Protein AF-A0A0K2UE86-F1 (afdb_monomer_lite)

Organism: Lepeophtheirus salmonis (NCBI:txid72036)

Structure (mmCIF, N/CA/C/O backbone):
dat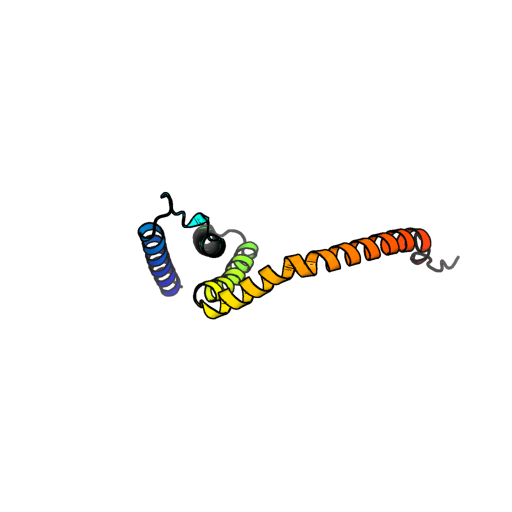a_AF-A0A0K2UE86-F1
#
_entry.id   AF-A0A0K2UE86-F1
#
loop_
_atom_site.group_PDB
_atom_site.id
_atom_site.type_symbol
_atom_site.label_atom_id
_atom_site.label_alt_id
_atom_site.label_comp_id
_atom_site.label_asym_id
_atom_site.label_entity_id
_atom_site.label_seq_id
_atom_site.pdbx_PDB_ins_code
_atom_site.Cartn_x
_atom_site.Cartn_y
_atom_site.Cartn_z
_atom_site.occupancy
_atom_site.B_iso_or_equiv
_atom_site.auth_seq_id
_atom_site.auth_comp_id
_atom_site.auth_asym_id
_atom_site.auth_atom_id
_atom_site.pdbx_PDB_model_num
ATOM 1 N N . GLN A 1 1 ? -11.149 -27.577 14.189 1.00 46.84 1 GLN A N 1
ATOM 2 C CA . GLN A 1 1 ? -11.891 -27.178 12.975 1.00 46.84 1 GLN A CA 1
ATOM 3 C C . GLN A 1 1 ? -13.199 -26.484 13.353 1.00 46.84 1 GLN A C 1
ATOM 5 O O . GLN A 1 1 ? -13.291 -25.294 13.133 1.00 46.84 1 GLN A O 1
ATOM 10 N N . ASN A 1 2 ? -14.161 -27.156 14.001 1.00 47.41 2 ASN A N 1
ATOM 11 C CA . ASN A 1 2 ? -15.509 -26.588 14.201 1.00 47.41 2 ASN A CA 1
ATOM 12 C C . ASN A 1 2 ? -15.593 -25.403 15.188 1.00 47.41 2 ASN A C 1
ATOM 14 O O . ASN A 1 2 ? -16.440 -24.537 15.009 1.00 47.41 2 ASN A O 1
ATOM 18 N N . CYS A 1 3 ? -14.735 -25.327 16.213 1.00 47.31 3 CYS A N 1
ATOM 19 C CA . CYS A 1 3 ? -14.801 -24.235 17.197 1.00 47.31 3 CYS A CA 1
ATOM 20 C C . CYS A 1 3 ? -14.306 -22.893 16.634 1.00 47.31 3 CYS A C 1
ATOM 22 O O . CYS A 1 3 ? -14.890 -21.852 16.925 1.00 47.31 3 CYS A O 1
ATOM 24 N N . ASP A 1 4 ? -13.267 -22.915 15.798 1.00 53.50 4 ASP A N 1
ATOM 25 C CA . ASP A 1 4 ? -12.675 -21.711 15.205 1.00 53.50 4 ASP A CA 1
ATOM 26 C C . ASP A 1 4 ? -13.659 -21.007 14.254 1.00 53.50 4 ASP A C 1
ATOM 28 O O . ASP A 1 4 ? -13.764 -19.780 14.240 1.00 53.50 4 ASP A O 1
ATOM 32 N N . ASP A 1 5 ? -14.425 -21.800 13.501 1.00 58.34 5 ASP A N 1
ATOM 33 C CA . ASP A 1 5 ? -15.441 -21.323 12.564 1.00 58.34 5 ASP A CA 1
ATOM 34 C C . ASP A 1 5 ? -16.660 -20.716 13.294 1.00 58.34 5 ASP A C 1
ATOM 36 O O . ASP A 1 5 ? -17.177 -19.677 12.882 1.00 58.34 5 ASP A O 1
ATOM 40 N N . VAL A 1 6 ? -17.081 -21.290 14.428 1.00 58.16 6 VAL A N 1
ATOM 41 C CA . VAL A 1 6 ? -18.197 -20.765 15.242 1.00 58.16 6 VAL A CA 1
ATOM 42 C C . VAL A 1 6 ? -17.838 -19.428 15.897 1.00 58.16 6 VAL A C 1
ATOM 44 O O . VAL A 1 6 ? -18.644 -18.497 15.889 1.00 58.16 6 VAL A O 1
ATOM 47 N N . ILE A 1 7 ? -16.609 -19.292 16.402 1.00 59.53 7 ILE A N 1
ATOM 48 C CA . ILE A 1 7 ? -16.111 -18.029 16.969 1.00 59.53 7 ILE A CA 1
ATOM 49 C C . ILE A 1 7 ? -16.020 -16.955 15.874 1.00 59.53 7 ILE A C 1
ATOM 51 O O . ILE A 1 7 ? -16.371 -15.797 16.106 1.00 59.53 7 ILE A O 1
ATOM 55 N N . TYR A 1 8 ? -15.608 -17.335 14.661 1.00 57.59 8 TYR A N 1
ATOM 56 C CA . TYR A 1 8 ? -15.533 -16.427 13.518 1.00 57.59 8 TYR A CA 1
ATOM 57 C C . TYR A 1 8 ? -16.912 -15.912 13.081 1.00 57.59 8 TYR A C 1
ATOM 59 O O . TYR A 1 8 ? -17.071 -14.711 12.851 1.00 57.59 8 TYR A O 1
ATOM 67 N N . ILE A 1 9 ? -17.918 -16.789 13.019 1.00 63.75 9 ILE A N 1
ATOM 68 C CA . ILE A 1 9 ? -19.303 -16.421 12.694 1.00 63.75 9 ILE A CA 1
ATOM 69 C C . ILE A 1 9 ? -19.883 -15.502 13.768 1.00 63.75 9 ILE A C 1
ATOM 71 O O . ILE A 1 9 ? -20.412 -14.444 13.434 1.00 63.75 9 ILE A O 1
ATOM 75 N N . TYR A 1 10 ? -19.729 -15.851 15.047 1.00 65.06 10 TYR A N 1
ATOM 76 C CA . TYR A 1 10 ? -20.233 -15.040 16.157 1.00 65.06 10 TYR A CA 1
ATOM 77 C C . TYR A 1 10 ? -19.636 -13.623 16.137 1.00 65.06 10 TYR A C 1
ATOM 79 O O . TYR A 1 10 ? -20.354 -12.628 16.226 1.00 65.06 10 TYR A O 1
ATOM 87 N N . PHE A 1 11 ? -18.327 -13.515 15.899 1.00 52.47 11 PHE A N 1
ATOM 88 C CA . PHE A 1 11 ? -17.626 -12.233 15.829 1.00 52.47 11 PHE A CA 1
ATOM 89 C C . PHE A 1 11 ? -17.924 -11.433 14.546 1.00 52.47 11 PHE A C 1
ATOM 91 O O . PHE A 1 11 ? -17.823 -10.204 14.540 1.00 52.47 11 PHE A O 1
ATOM 98 N N . THR A 1 12 ? -18.288 -12.111 13.454 1.00 63.59 12 THR A N 1
ATOM 99 C CA . THR A 1 12 ? -18.703 -11.487 12.185 1.00 63.59 12 THR A CA 1
ATOM 100 C C . THR A 1 12 ? -20.118 -10.933 12.292 1.00 63.59 12 THR A C 1
ATOM 102 O O . THR A 1 12 ? -20.361 -9.801 11.880 1.00 63.59 12 THR A O 1
ATOM 105 N N . VAL A 1 13 ? -21.029 -11.683 12.915 1.00 65.12 13 VAL A N 1
ATOM 106 C CA . VAL A 1 13 ? -22.402 -11.253 13.202 1.00 65.12 13 VAL A CA 1
ATOM 107 C C . VAL A 1 13 ? -22.410 -10.082 14.184 1.00 65.12 13 VAL A C 1
ATOM 109 O O . VAL A 1 13 ? -23.085 -9.089 13.926 1.00 65.12 13 VAL A O 1
ATOM 112 N N . GLU A 1 14 ? -21.602 -10.119 15.249 1.00 61.69 14 GLU A N 1
ATOM 113 C CA . GLU A 1 14 ? -21.493 -8.995 16.193 1.00 61.69 14 GLU A CA 1
ATOM 114 C C . GLU A 1 14 ? -20.985 -7.706 15.508 1.00 61.69 14 GLU A C 1
ATOM 116 O O . GLU A 1 14 ? -21.451 -6.602 15.802 1.00 61.69 14 GLU A O 1
ATOM 121 N N . MET A 1 15 ? -20.069 -7.835 14.540 1.00 55.84 15 MET A N 1
ATOM 122 C CA . MET A 1 15 ? -19.575 -6.718 13.726 1.00 55.84 15 MET A CA 1
ATOM 123 C C . MET A 1 15 ? -20.594 -6.210 12.708 1.00 55.84 15 MET A C 1
ATOM 125 O O . MET A 1 15 ? -20.742 -4.999 12.559 1.00 55.84 15 MET A O 1
ATOM 129 N N . PHE A 1 16 ? -21.341 -7.102 12.060 1.00 64.12 16 PHE A N 1
ATOM 130 C CA . PHE A 1 16 ? -22.439 -6.725 11.171 1.00 64.12 16 PHE A CA 1
ATOM 131 C C . PHE A 1 16 ? -23.547 -5.984 11.922 1.00 64.12 16 PHE A C 1
ATOM 133 O O . PHE A 1 16 ? -24.039 -4.969 11.439 1.00 64.12 16 PHE A O 1
ATOM 140 N N . ILE A 1 17 ? -23.888 -6.429 13.133 1.00 60.53 17 ILE A N 1
ATOM 141 C CA . ILE A 1 17 ? -24.873 -5.764 13.994 1.00 60.53 17 ILE A CA 1
ATOM 142 C C . ILE A 1 17 ? -24.390 -4.364 14.394 1.00 60.53 17 ILE A C 1
ATOM 144 O O . ILE A 1 17 ? -25.165 -3.417 14.305 1.00 60.53 17 ILE A O 1
ATOM 148 N N . LYS A 1 18 ? -23.110 -4.186 14.754 1.00 55.22 18 LYS A N 1
ATOM 149 C CA . LYS A 1 18 ? -22.529 -2.855 15.035 1.00 55.22 18 LYS A CA 1
ATOM 150 C C . LYS A 1 18 ? -22.511 -1.942 13.803 1.00 55.22 18 LYS A C 1
ATOM 152 O O . LYS A 1 18 ? -22.822 -0.760 13.916 1.00 55.22 18 LYS A O 1
ATOM 157 N N . MET A 1 19 ? -22.198 -2.497 12.635 1.00 55.59 19 MET A N 1
ATOM 158 C CA . MET A 1 19 ? -22.179 -1.792 11.350 1.00 55.59 19 MET A CA 1
ATOM 159 C C . MET A 1 19 ? -23.584 -1.357 10.899 1.00 55.59 19 MET A C 1
ATOM 161 O O . MET A 1 19 ? -23.749 -0.271 10.350 1.00 55.59 19 MET A O 1
ATOM 165 N N . ILE A 1 20 ? -24.610 -2.165 11.179 1.00 54.34 20 ILE A N 1
ATOM 166 C CA . ILE A 1 20 ? -26.015 -1.822 10.919 1.00 54.34 20 ILE A CA 1
ATOM 167 C C . ILE A 1 20 ? -26.532 -0.819 11.963 1.00 54.34 20 ILE A C 1
ATOM 169 O O . ILE A 1 20 ? -27.232 0.122 11.597 1.00 54.34 20 ILE A O 1
ATOM 173 N N . ALA A 1 21 ? -26.146 -0.963 13.236 1.00 50.06 21 ALA A N 1
ATOM 174 C CA . ALA A 1 21 ? -26.562 -0.078 14.328 1.00 50.06 21 ALA A CA 1
ATOM 175 C C . ALA A 1 21 ? -25.992 1.350 14.220 1.00 50.06 21 ALA A C 1
ATOM 177 O O . ALA A 1 21 ? -26.655 2.292 14.644 1.00 50.06 21 ALA A O 1
ATOM 178 N N . MET A 1 22 ? -24.803 1.532 13.629 1.00 51.16 22 MET A N 1
ATOM 179 C CA . MET A 1 22 ? -24.257 2.863 13.301 1.00 51.16 22 MET A CA 1
ATOM 180 C C . MET A 1 22 ? -24.733 3.419 11.944 1.00 51.16 22 MET A C 1
ATOM 182 O O . MET A 1 22 ? -24.486 4.586 11.654 1.00 51.16 22 MET A O 1
ATOM 186 N N . GLY A 1 23 ? -25.473 2.631 11.152 1.00 47.53 23 GLY A N 1
ATOM 187 C CA . GLY A 1 23 ? -26.164 3.071 9.937 1.00 47.53 23 GLY A CA 1
ATOM 188 C C . GLY A 1 23 ? -25.305 3.085 8.664 1.00 47.53 23 GLY A C 1
ATOM 189 O O . GLY A 1 23 ? -24.320 3.808 8.553 1.00 47.53 23 GLY A O 1
ATOM 190 N N . VAL A 1 24 ? -25.737 2.331 7.643 1.00 50.88 24 VAL A N 1
ATOM 191 C CA . VAL A 1 24 ? -25.090 2.274 6.311 1.00 50.88 24 VAL A CA 1
ATOM 192 C C . VAL A 1 24 ? -25.641 3.340 5.344 1.00 50.88 24 VAL A C 1
ATOM 194 O O . VAL A 1 24 ? -24.925 3.774 4.446 1.00 50.88 24 VAL A O 1
ATOM 197 N N . PHE A 1 25 ? -26.876 3.819 5.531 1.00 47.41 25 PHE A N 1
ATOM 198 C CA . PHE A 1 25 ? -27.515 4.796 4.636 1.00 47.41 25 PHE A CA 1
ATOM 199 C C . PHE A 1 25 ? -28.349 5.825 5.416 1.00 47.41 25 PHE A C 1
ATOM 201 O O . PHE A 1 25 ? -29.496 5.583 5.779 1.00 47.41 25 PHE A O 1
ATOM 208 N N . GLY A 1 26 ? -27.761 6.997 5.656 1.00 42.50 26 GLY A N 1
ATOM 209 C CA . GLY A 1 26 ? -28.395 8.180 6.244 1.00 42.50 26 GLY A CA 1
ATOM 210 C C . GLY A 1 26 ? -27.462 9.390 6.120 1.00 42.50 26 GLY A C 1
ATOM 211 O O . GLY A 1 26 ? -26.252 9.201 6.049 1.00 42.50 26 GLY A O 1
ATOM 212 N N . LYS A 1 27 ? -28.021 10.613 6.065 1.00 44.12 27 LYS A N 1
ATOM 213 C CA . LYS A 1 27 ? -27.420 11.918 5.659 1.00 44.12 27 LYS A CA 1
ATOM 214 C C . LYS A 1 27 ? -26.125 12.401 6.374 1.00 44.12 27 LYS A C 1
ATOM 216 O O . LYS A 1 27 ? -25.742 13.551 6.202 1.00 44.12 27 LYS A O 1
ATOM 221 N N . GLY A 1 28 ? -25.418 11.541 7.107 1.00 48.50 28 GLY A N 1
ATOM 222 C CA . GLY A 1 28 ? -24.071 11.745 7.666 1.00 48.50 28 GLY A CA 1
ATOM 223 C C . GLY A 1 28 ? -23.190 10.509 7.434 1.00 48.50 28 GLY A C 1
ATOM 224 O O . GLY A 1 28 ? -22.764 9.856 8.378 1.00 48.50 28 GLY A O 1
ATOM 225 N N . CYS A 1 29 ? -23.018 10.135 6.163 1.00 47.75 29 CYS A N 1
ATOM 226 C CA . CYS A 1 29 ? -22.609 8.810 5.690 1.00 47.75 29 CYS A CA 1
ATOM 227 C C . CYS A 1 29 ? -21.334 8.204 6.317 1.00 47.75 29 CYS A C 1
ATOM 229 O O . CYS A 1 29 ? -20.227 8.707 6.131 1.00 47.75 29 CYS A O 1
ATOM 231 N N . TYR A 1 30 ? -21.483 6.986 6.851 1.00 49.44 30 TYR A N 1
ATOM 232 C CA . TYR A 1 30 ? -20.429 6.022 7.219 1.00 49.44 30 TYR A CA 1
ATOM 233 C C . TYR A 1 30 ? -19.476 5.678 6.041 1.00 49.44 30 TYR A C 1
ATOM 235 O O . TYR A 1 30 ? -18.333 5.273 6.246 1.00 49.44 30 TYR A O 1
ATOM 243 N N . LEU A 1 31 ? -19.914 5.886 4.791 1.00 45.41 31 LEU A N 1
ATOM 244 C CA . LEU A 1 31 ? -19.119 5.696 3.565 1.00 45.41 31 LEU A CA 1
ATOM 245 C C . LEU A 1 31 ? -18.206 6.879 3.194 1.00 45.41 31 LEU A C 1
ATOM 247 O O . LEU A 1 31 ? -17.390 6.731 2.286 1.00 45.41 31 LEU A O 1
ATOM 251 N N . SER A 1 32 ? -18.324 8.035 3.860 1.00 49.41 32 SER A N 1
ATOM 252 C CA . SER A 1 32 ? -17.414 9.168 3.621 1.00 49.41 32 SER A CA 1
ATOM 253 C C . SER A 1 32 ? -16.034 8.951 4.253 1.00 49.41 32 SER A C 1
ATOM 255 O O . SER A 1 32 ? -15.067 9.605 3.877 1.00 49.41 32 SER A O 1
ATOM 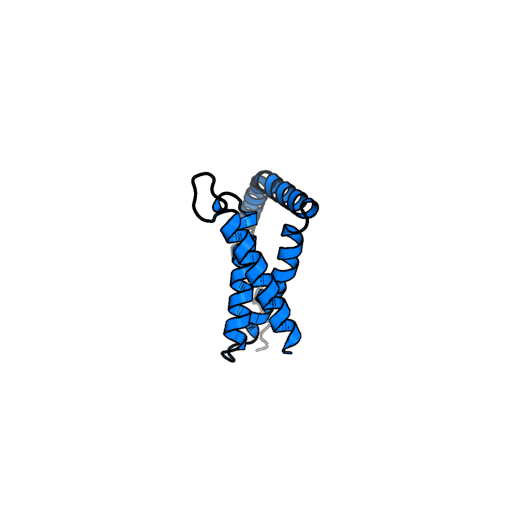257 N N . GLU A 1 33 ? -15.940 8.033 5.215 1.00 63.72 33 GLU A N 1
ATOM 258 C CA . GLU A 1 33 ? -14.717 7.705 5.937 1.00 63.72 33 GLU A CA 1
ATOM 259 C C . GLU A 1 33 ? -14.020 6.505 5.274 1.00 63.72 33 GLU A C 1
ATOM 261 O O . GLU A 1 33 ? -14.487 5.364 5.334 1.00 63.72 33 GLU A O 1
ATOM 266 N N . THR A 1 34 ? -12.886 6.756 4.614 1.00 67.50 34 THR A N 1
ATOM 267 C CA . THR A 1 34 ? -12.114 5.753 3.854 1.00 67.50 34 THR A CA 1
ATOM 268 C C . THR A 1 34 ? -11.754 4.523 4.691 1.00 67.50 34 THR A C 1
ATOM 270 O O . THR A 1 34 ? -11.808 3.392 4.207 1.00 67.50 34 THR A O 1
ATOM 273 N N . TRP A 1 35 ? -11.448 4.724 5.973 1.00 70.75 35 TRP A N 1
ATOM 274 C CA . TRP A 1 35 ? -11.090 3.660 6.916 1.00 70.75 35 TRP A CA 1
ATOM 275 C C . TRP A 1 35 ? -12.215 2.676 7.159 1.00 70.75 35 TRP A C 1
ATOM 277 O O . TRP A 1 35 ? -12.008 1.482 7.358 1.00 70.75 35 TRP A O 1
ATOM 287 N N . ASN A 1 36 ? -13.427 3.185 7.107 1.00 68.81 36 ASN A N 1
ATOM 288 C CA . ASN A 1 36 ? -14.599 2.421 7.407 1.00 68.81 36 ASN A CA 1
ATOM 289 C C . ASN A 1 36 ? -15.069 1.580 6.203 1.00 68.81 36 ASN A C 1
ATOM 291 O O . ASN A 1 36 ? -15.483 0.427 6.337 1.00 68.81 36 ASN A O 1
ATOM 295 N N . ARG A 1 37 ? -14.860 2.107 4.990 1.00 71.62 37 ARG A N 1
ATOM 296 C CA . ARG A 1 37 ? -15.001 1.348 3.740 1.00 71.62 37 ARG A CA 1
ATOM 297 C C . ARG A 1 37 ? -13.995 0.192 3.647 1.00 71.62 37 ARG A C 1
ATOM 299 O O . ARG A 1 37 ? -14.343 -0.875 3.144 1.00 71.62 37 ARG A O 1
ATOM 306 N N . LEU A 1 38 ? -12.774 0.388 4.156 1.00 72.50 38 LEU A N 1
ATOM 307 C CA . LEU A 1 38 ? -11.758 -0.666 4.246 1.00 72.50 38 LEU A CA 1
ATOM 308 C C . LEU A 1 38 ? -12.159 -1.774 5.229 1.00 72.50 38 LEU A C 1
ATOM 310 O O . LEU A 1 38 ? -11.985 -2.946 4.902 1.00 72.50 38 LEU A O 1
ATOM 314 N N . ASP A 1 39 ? -12.739 -1.436 6.386 1.00 74.81 39 ASP A N 1
ATOM 315 C CA . ASP A 1 39 ? -13.218 -2.439 7.353 1.00 74.81 39 ASP A CA 1
ATOM 316 C C . ASP A 1 39 ? -14.280 -3.362 6.735 1.00 74.81 39 ASP A C 1
ATOM 318 O O . ASP A 1 39 ? -14.146 -4.587 6.773 1.00 74.81 39 ASP A O 1
ATOM 322 N N . CYS A 1 40 ? -15.270 -2.774 6.056 1.00 69.56 40 CYS A N 1
ATOM 323 C CA . CYS A 1 40 ? -16.328 -3.514 5.368 1.00 69.56 40 CYS A CA 1
ATOM 324 C C . CYS A 1 40 ? -15.771 -4.450 4.280 1.00 69.56 40 CYS A C 1
ATOM 326 O O . CYS A 1 40 ? -16.164 -5.615 4.197 1.00 69.56 40 CYS A O 1
ATOM 328 N N . PHE A 1 41 ? -14.793 -3.987 3.491 1.00 75.50 41 PHE A N 1
ATOM 329 C CA . PHE A 1 41 ? -14.141 -4.820 2.477 1.00 75.50 41 PHE A CA 1
ATOM 330 C C . PHE A 1 41 ? -13.399 -6.018 3.090 1.00 75.50 41 PHE A C 1
ATOM 332 O O . PHE A 1 41 ? -13.479 -7.127 2.563 1.00 75.50 41 PHE A O 1
ATOM 339 N N . ILE A 1 42 ? -12.719 -5.827 4.226 1.00 74.25 42 ILE A N 1
ATOM 340 C CA . ILE A 1 42 ? -11.998 -6.902 4.925 1.00 74.25 42 ILE A CA 1
ATOM 341 C C . ILE A 1 42 ? -12.974 -7.947 5.483 1.00 74.25 42 ILE A C 1
ATOM 343 O O . ILE A 1 42 ? -12.722 -9.149 5.360 1.00 74.25 42 ILE A O 1
ATOM 347 N N . VAL A 1 43 ? -14.094 -7.513 6.073 1.00 72.44 43 VAL A N 1
ATOM 348 C CA . VAL A 1 43 ? -15.142 -8.420 6.573 1.00 72.44 43 VAL A CA 1
ATOM 349 C C . VAL A 1 43 ? -15.769 -9.210 5.420 1.00 72.44 43 VAL A C 1
ATOM 351 O O . VAL A 1 43 ? -15.906 -10.428 5.526 1.00 72.44 43 VAL A O 1
ATOM 354 N N . LEU A 1 44 ? -16.076 -8.552 4.295 1.00 72.88 44 LEU A N 1
ATOM 355 C CA . LEU A 1 44 ? -16.644 -9.202 3.112 1.00 72.88 44 LEU A CA 1
ATOM 356 C C . LEU A 1 44 ? -15.669 -10.212 2.486 1.00 72.88 44 LEU A C 1
ATOM 358 O O . LEU A 1 44 ? -16.073 -11.324 2.157 1.00 72.88 44 LEU A O 1
ATOM 362 N N . ALA A 1 45 ? -14.382 -9.865 2.378 1.00 73.88 45 ALA A N 1
ATOM 363 C CA . ALA A 1 45 ? -13.343 -10.765 1.879 1.00 73.88 45 ALA A CA 1
ATOM 364 C C . ALA A 1 45 ? -13.190 -12.011 2.768 1.00 73.88 45 ALA A C 1
ATOM 366 O O . ALA A 1 45 ? -13.064 -13.124 2.258 1.00 73.88 45 ALA A O 1
ATOM 367 N N . GLY A 1 46 ? -13.250 -11.843 4.092 1.00 70.44 46 GLY A N 1
ATOM 368 C CA . GLY A 1 46 ? -13.217 -12.955 5.041 1.00 70.44 46 GLY A CA 1
ATOM 369 C C . GLY A 1 46 ? -14.467 -13.846 4.995 1.00 70.44 46 GLY A C 1
ATOM 370 O O . GLY A 1 46 ? -14.349 -15.069 5.076 1.00 70.44 46 GLY A O 1
ATOM 371 N N . ALA A 1 47 ? -15.652 -13.264 4.785 1.00 69.50 47 ALA A N 1
ATOM 372 C CA . ALA A 1 47 ? -16.888 -14.019 4.567 1.00 69.50 47 ALA A CA 1
ATOM 373 C C . ALA A 1 47 ? -16.852 -14.816 3.249 1.00 69.50 47 ALA A C 1
ATOM 375 O O . ALA A 1 47 ? -17.284 -15.969 3.204 1.00 69.50 47 ALA A O 1
ATOM 376 N N . LEU A 1 48 ? -16.271 -14.236 2.194 1.00 70.31 48 LEU A N 1
ATOM 377 C CA . LEU A 1 48 ? -16.018 -14.917 0.921 1.00 70.31 48 LEU A CA 1
ATOM 378 C C . LEU A 1 48 ? -15.052 -16.097 1.091 1.00 70.31 48 LEU A C 1
ATOM 380 O O . LEU A 1 48 ? -15.307 -17.166 0.543 1.00 70.31 48 LEU A O 1
ATOM 384 N N . GLU A 1 49 ? -13.989 -15.938 1.893 1.00 69.12 49 GLU A N 1
ATOM 385 C CA . GLU A 1 49 ? -13.067 -17.029 2.254 1.00 69.12 49 GLU A CA 1
ATOM 386 C C . GLU A 1 49 ? -13.821 -18.189 2.922 1.00 69.12 49 GLU A C 1
ATOM 388 O O . GLU A 1 49 ? -13.575 -19.348 2.596 1.00 69.12 49 GLU A O 1
ATOM 393 N N . TYR A 1 50 ? -14.759 -17.885 3.824 1.00 65.62 50 TYR A N 1
ATOM 394 C CA . TYR A 1 50 ? -15.581 -18.891 4.496 1.00 65.62 50 TYR A CA 1
ATOM 395 C C . TYR A 1 50 ? -16.501 -19.635 3.514 1.00 65.62 50 TYR A C 1
ATOM 397 O O . TYR A 1 50 ? -16.515 -20.865 3.507 1.00 65.62 50 TYR A O 1
ATOM 405 N N . CYS A 1 51 ? -17.198 -18.909 2.634 1.00 62.91 51 CYS A N 1
ATOM 406 C CA . CYS A 1 51 ? -18.085 -19.494 1.623 1.00 62.91 51 CYS A CA 1
ATOM 407 C C . CYS A 1 51 ? -17.320 -20.398 0.630 1.00 62.91 51 CYS A C 1
ATOM 409 O O . CYS A 1 51 ? -17.705 -21.540 0.387 1.00 62.91 51 CYS A O 1
ATOM 411 N N . LEU A 1 52 ? -16.156 -19.946 0.148 1.00 62.78 52 LEU A N 1
ATOM 412 C CA . LEU A 1 52 ? -15.272 -20.708 -0.751 1.00 62.78 52 LEU A CA 1
ATOM 413 C C . LEU A 1 52 ? -14.586 -21.907 -0.077 1.00 62.78 52 LEU A C 1
ATOM 415 O O . LEU A 1 52 ? -14.067 -22.794 -0.744 1.00 62.78 52 LEU A O 1
ATOM 419 N N . LYS A 1 53 ? -14.542 -21.958 1.255 1.00 59.78 53 LYS A N 1
ATOM 420 C CA . LYS A 1 53 ? -14.039 -23.129 1.985 1.00 59.78 53 LYS A CA 1
ATOM 421 C C . LYS A 1 53 ? -15.083 -24.252 2.030 1.00 59.78 53 LYS A C 1
ATOM 423 O O . LYS A 1 53 ? -14.705 -25.419 2.134 1.00 59.78 53 LYS A O 1
ATOM 428 N N . VAL A 1 54 ? -16.370 -23.897 1.936 1.00 56.59 54 VAL A N 1
ATOM 429 C CA . VAL A 1 54 ? -17.503 -24.830 1.819 1.00 56.59 54 VAL A CA 1
ATOM 430 C C . VAL A 1 54 ? -17.562 -25.416 0.402 1.00 56.59 54 VAL A C 1
ATOM 432 O O . VAL A 1 54 ? -17.643 -26.634 0.246 1.00 56.59 54 VAL A O 1
ATOM 435 N N . GLU A 1 55 ? -17.411 -24.583 -0.631 1.00 57.97 55 GLU A N 1
ATOM 436 C CA . GLU A 1 55 ? -17.219 -25.014 -2.024 1.00 57.97 55 GLU A CA 1
ATOM 437 C C . GLU A 1 55 ? -15.726 -25.201 -2.327 1.00 57.97 55 GLU A C 1
ATOM 439 O O . GLU A 1 55 ? -15.109 -24.266 -2.803 1.00 57.97 55 GLU A O 1
ATOM 444 N N . LYS A 1 56 ? -15.130 -26.372 -2.045 1.00 56.97 56 LYS A N 1
ATOM 445 C CA . LYS A 1 56 ? -13.699 -26.755 -2.233 1.00 56.97 56 LYS A CA 1
ATOM 446 C C . LYS A 1 56 ? -12.973 -26.207 -3.500 1.00 56.97 56 LYS A C 1
ATOM 448 O O . LYS A 1 56 ? -12.539 -26.987 -4.347 1.00 56.97 56 LYS A O 1
ATOM 453 N N . LEU A 1 57 ? -12.753 -24.899 -3.623 1.00 56.03 57 LEU A N 1
ATOM 454 C CA . LEU A 1 57 ? -12.207 -24.246 -4.811 1.00 56.03 57 LEU A CA 1
ATOM 455 C C . LEU A 1 57 ? -11.089 -23.262 -4.427 1.00 56.03 57 LEU A C 1
ATOM 457 O O . LEU A 1 57 ? -11.270 -22.306 -3.681 1.00 56.03 57 LEU A O 1
ATOM 461 N N . ASN A 1 58 ? -9.911 -23.538 -4.994 1.00 56.22 58 ASN A N 1
ATOM 462 C CA . ASN A 1 58 ? -8.714 -22.701 -5.138 1.00 56.22 58 ASN A CA 1
ATOM 463 C C . ASN A 1 58 ? -8.113 -22.024 -3.890 1.00 56.22 58 ASN A C 1
ATOM 465 O O . ASN A 1 58 ? -8.306 -20.848 -3.590 1.00 56.22 58 ASN A O 1
ATOM 469 N N . LEU A 1 59 ? -7.180 -22.764 -3.287 1.00 58.78 59 LEU A N 1
ATOM 470 C CA . LEU A 1 59 ? -6.307 -22.415 -2.161 1.00 58.78 59 LEU A CA 1
ATOM 471 C C . LEU A 1 59 ? -5.423 -21.158 -2.344 1.00 58.78 59 LEU A C 1
ATOM 473 O O . LEU A 1 59 ? -4.877 -20.659 -1.358 1.00 58.78 59 LEU A O 1
ATOM 477 N N . SER A 1 60 ? -5.269 -20.629 -3.563 1.00 65.94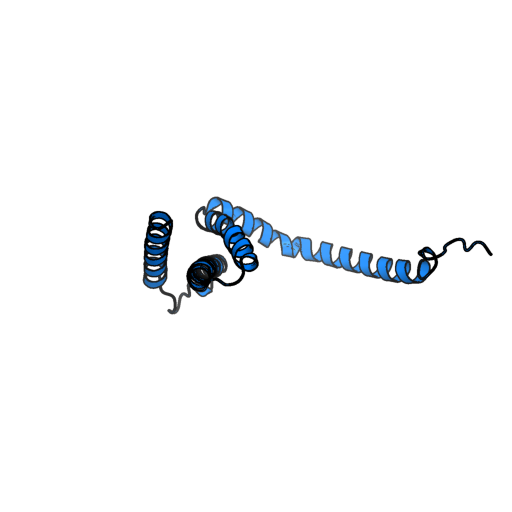 60 SER A N 1
ATOM 478 C CA . SER A 1 60 ? -4.409 -19.463 -3.828 1.00 65.94 60 SER A CA 1
ATOM 479 C C . SER A 1 60 ? -5.050 -18.131 -3.425 1.00 65.94 60 SER A C 1
ATOM 481 O O . SER A 1 60 ? -4.389 -17.317 -2.784 1.00 65.94 60 SER A O 1
ATOM 483 N N . THR A 1 61 ? -6.339 -17.918 -3.709 1.00 62.25 61 THR A N 1
ATOM 484 C CA . THR A 1 61 ? -7.052 -16.672 -3.346 1.00 62.25 61 THR A CA 1
ATOM 485 C C . THR A 1 61 ? -7.250 -16.559 -1.829 1.00 62.25 61 THR A C 1
ATOM 487 O O . THR A 1 61 ? -7.146 -15.474 -1.255 1.00 62.25 61 THR A O 1
ATOM 490 N N . LEU A 1 62 ? -7.420 -17.702 -1.156 1.00 62.91 62 LEU A N 1
ATOM 491 C CA . LEU A 1 62 ? -7.503 -17.816 0.304 1.00 62.91 62 LEU A CA 1
ATOM 492 C C . LEU A 1 62 ? -6.250 -17.290 1.033 1.00 62.91 62 LEU A C 1
ATOM 494 O O . LEU A 1 62 ? -6.362 -16.775 2.145 1.00 62.91 62 LEU A O 1
ATOM 498 N N . ARG A 1 63 ? -5.048 -17.383 0.440 1.00 68.06 63 ARG A N 1
ATOM 499 C CA . ARG A 1 63 ? -3.823 -16.846 1.067 1.00 68.06 63 ARG A CA 1
ATOM 500 C C . ARG A 1 63 ? -3.826 -15.322 1.122 1.00 68.06 63 ARG A C 1
ATOM 502 O O . ARG A 1 63 ? -3.458 -14.759 2.151 1.00 68.06 63 ARG A O 1
ATOM 509 N N . THR A 1 64 ? -4.268 -14.666 0.054 1.00 69.50 64 THR A N 1
ATOM 510 C CA . THR A 1 64 ? -4.290 -13.202 -0.035 1.00 69.50 64 THR A CA 1
ATOM 511 C C . THR A 1 64 ? -5.257 -12.600 0.984 1.00 69.50 64 THR A C 1
ATOM 513 O O . THR A 1 64 ? -4.905 -11.641 1.661 1.00 69.50 64 THR A O 1
ATOM 516 N N . VAL A 1 65 ? -6.428 -13.211 1.197 1.00 67.62 65 VAL A N 1
ATOM 517 C CA . VAL A 1 65 ? -7.413 -12.739 2.191 1.00 67.62 65 VAL A CA 1
ATOM 518 C C . VAL A 1 65 ? -6.867 -12.787 3.625 1.00 67.62 65 VAL A C 1
ATOM 520 O O . VAL A 1 65 ? -7.120 -11.885 4.425 1.00 67.62 65 VAL A O 1
ATOM 523 N N . ARG A 1 66 ? -6.038 -13.780 3.964 1.00 69.25 66 ARG A N 1
ATOM 524 C CA . ARG A 1 66 ? -5.409 -13.864 5.295 1.00 69.25 66 ARG A CA 1
ATOM 525 C C . ARG A 1 66 ? -4.402 -12.746 5.551 1.00 69.25 66 ARG A C 1
ATOM 527 O O . ARG A 1 66 ? -4.298 -12.294 6.690 1.00 69.25 66 ARG A O 1
ATOM 534 N N . VAL A 1 67 ? -3.725 -12.260 4.509 1.00 77.12 67 VAL A N 1
ATOM 535 C CA . VAL A 1 67 ? -2.810 -11.105 4.580 1.00 77.12 67 VAL A CA 1
ATOM 536 C C . VAL A 1 67 ? -3.558 -9.794 4.862 1.00 77.12 67 VAL A C 1
ATOM 538 O O . VAL A 1 67 ? -2.963 -8.865 5.401 1.00 77.12 67 VAL A O 1
ATOM 541 N N . LEU A 1 68 ? -4.872 -9.721 4.609 1.00 69.94 68 LEU A N 1
ATOM 542 C CA . LEU A 1 68 ? -5.692 -8.563 4.987 1.00 69.94 68 LEU A CA 1
ATOM 543 C C . LEU A 1 68 ? -6.081 -8.543 6.482 1.00 69.94 68 LEU A C 1
ATOM 545 O O . LEU A 1 68 ? -6.422 -7.482 7.001 1.00 69.94 68 LEU A O 1
ATOM 549 N N . ARG A 1 69 ? -6.012 -9.662 7.224 1.00 72.56 69 ARG A N 1
ATOM 550 C CA . ARG A 1 69 ? -6.375 -9.691 8.663 1.00 72.56 69 ARG A CA 1
ATOM 551 C C . ARG A 1 69 ? -5.488 -8.800 9.550 1.00 72.56 69 ARG A C 1
ATOM 553 O O . ARG A 1 69 ? -6.052 -8.095 10.385 1.00 72.56 69 ARG A O 1
ATOM 560 N N . PRO A 1 70 ? -4.150 -8.765 9.390 1.00 74.38 70 PRO A N 1
ATOM 561 C CA . PRO A 1 70 ? -3.293 -7.792 10.073 1.00 74.38 70 PRO A CA 1
ATOM 562 C C . PRO A 1 70 ? -3.719 -6.341 9.826 1.00 74.38 70 PRO A C 1
ATOM 564 O O . PRO A 1 70 ? -3.665 -5.518 10.736 1.00 74.38 70 PRO A O 1
ATOM 567 N N . LEU A 1 71 ? -4.221 -6.038 8.625 1.00 69.75 71 LEU A N 1
ATOM 568 C CA . LEU A 1 71 ? -4.714 -4.707 8.266 1.00 69.75 71 LEU A CA 1
ATOM 569 C C . LEU A 1 71 ? -5.934 -4.298 9.114 1.00 69.75 71 LEU A C 1
ATOM 571 O O . LEU A 1 71 ? -6.089 -3.128 9.453 1.00 69.75 71 LEU A O 1
ATOM 575 N N . ARG A 1 72 ? -6.758 -5.261 9.556 1.00 71.94 72 ARG A N 1
ATOM 576 C CA . ARG A 1 72 ? -7.853 -5.019 10.514 1.00 71.94 72 ARG A CA 1
ATOM 577 C C . ARG A 1 72 ? -7.346 -4.559 11.883 1.00 71.94 72 ARG A C 1
ATOM 579 O O . ARG A 1 72 ? -8.013 -3.769 12.546 1.00 71.94 72 ARG A O 1
ATOM 586 N N . ALA A 1 73 ? -6.177 -5.034 12.321 1.00 69.88 73 ALA A N 1
ATOM 587 C CA . ALA A 1 73 ? -5.599 -4.624 13.603 1.00 69.88 73 ALA A CA 1
ATOM 588 C C . ALA A 1 73 ? -5.253 -3.125 13.613 1.00 69.88 73 ALA A C 1
ATOM 590 O O . ALA A 1 73 ? -5.433 -2.464 14.634 1.00 69.88 73 ALA A O 1
ATOM 591 N N . ILE A 1 74 ? -4.856 -2.573 12.460 1.00 73.44 74 ILE A N 1
ATOM 592 C CA . ILE A 1 74 ? -4.598 -1.136 12.275 1.00 73.44 74 ILE A CA 1
ATOM 593 C C . ILE A 1 74 ? -5.881 -0.321 12.469 1.00 73.44 74 ILE A C 1
ATOM 595 O O . ILE A 1 74 ? -5.844 0.733 13.091 1.00 73.44 74 ILE A O 1
ATOM 599 N N . ASN A 1 75 ? -7.026 -0.824 11.998 1.00 66.25 75 ASN A N 1
ATOM 600 C CA . ASN A 1 75 ? -8.312 -0.138 12.150 1.00 66.25 75 ASN A CA 1
ATOM 601 C C . ASN A 1 75 ? -8.882 -0.239 13.577 1.00 66.25 75 ASN A C 1
ATOM 603 O O . ASN A 1 75 ? -9.618 0.631 14.032 1.00 66.25 75 ASN A O 1
ATOM 607 N N . ARG A 1 76 ? -8.509 -1.297 14.309 1.00 69.81 76 ARG A N 1
ATOM 608 C CA . ARG A 1 76 ? -8.842 -1.503 15.730 1.00 69.81 76 ARG A CA 1
ATOM 609 C C . ARG A 1 76 ? -8.078 -0.564 16.666 1.00 69.81 76 ARG A C 1
ATOM 611 O O . ARG A 1 76 ? -8.575 -0.296 17.758 1.00 69.81 76 ARG A O 1
ATOM 618 N N . ILE A 1 77 ? -6.883 -0.112 16.275 1.00 78.12 77 ILE A N 1
ATOM 619 C CA . ILE A 1 77 ? -5.996 0.704 17.110 1.00 78.12 77 ILE A CA 1
ATOM 620 C C . ILE A 1 77 ? -5.943 2.131 16.542 1.00 78.12 77 ILE A C 1
ATOM 622 O O . ILE A 1 77 ? -5.243 2.368 15.553 1.00 78.12 77 ILE A O 1
ATOM 626 N N . PRO A 1 78 ? -6.611 3.115 17.173 1.00 73.50 78 PRO A N 1
ATOM 627 C CA . PRO A 1 78 ? -6.680 4.482 16.647 1.00 73.50 78 PRO A CA 1
ATOM 628 C C . PRO A 1 78 ? -5.294 5.134 16.487 1.00 73.50 78 PRO A C 1
ATOM 630 O O . PRO A 1 78 ? -5.084 5.911 15.559 1.00 73.50 78 PRO A O 1
ATOM 633 N N . SER A 1 79 ? -4.318 4.762 17.322 1.00 81.19 79 SER A N 1
ATOM 634 C CA . SER A 1 79 ? -2.936 5.257 17.245 1.00 81.19 79 SER A CA 1
ATOM 635 C C . SER A 1 79 ? -2.219 4.869 15.944 1.00 81.19 79 SER A C 1
ATOM 637 O O . SER A 1 79 ? -1.488 5.680 15.383 1.00 81.19 79 SER A O 1
ATOM 639 N N . MET A 1 80 ? -2.443 3.653 15.430 1.00 79.12 80 MET A N 1
ATOM 640 C CA . MET A 1 80 ? -1.809 3.181 14.187 1.00 79.12 80 MET A CA 1
ATOM 641 C C . MET A 1 80 ? -2.422 3.855 12.958 1.00 79.12 80 MET A C 1
ATOM 643 O O . MET A 1 80 ? -1.722 4.209 12.011 1.00 79.12 80 MET A O 1
ATOM 647 N N . ARG A 1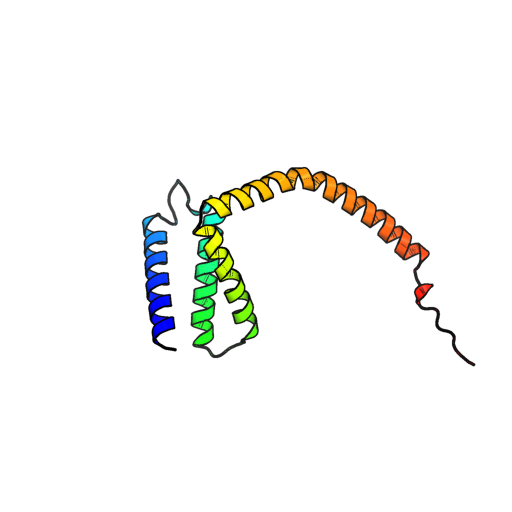 81 ? -3.737 4.083 12.997 1.00 78.25 81 ARG A N 1
ATOM 648 C CA . ARG A 1 81 ? -4.475 4.796 11.955 1.00 78.25 81 ARG A CA 1
ATOM 649 C C . ARG A 1 81 ? -3.969 6.230 11.759 1.00 78.25 81 ARG A C 1
ATOM 651 O O . ARG A 1 81 ? -3.824 6.663 10.619 1.00 78.25 81 ARG A O 1
ATOM 658 N N . ILE A 1 82 ? -3.687 6.949 12.848 1.00 84.06 82 ILE A N 1
ATOM 659 C CA . ILE A 1 82 ? -3.161 8.324 12.794 1.00 84.06 82 ILE A CA 1
ATOM 660 C C . ILE A 1 82 ? -1.823 8.360 12.052 1.00 84.06 82 ILE A C 1
ATOM 662 O O . ILE A 1 82 ? -1.648 9.187 11.163 1.00 84.06 82 ILE A O 1
ATOM 666 N N . LEU A 1 83 ? -0.914 7.426 12.348 1.00 86.19 83 LEU A N 1
ATOM 667 C CA . LEU A 1 83 ? 0.387 7.351 11.680 1.00 86.19 83 LEU A CA 1
ATOM 668 C C . LEU A 1 83 ? 0.245 7.161 10.164 1.00 86.19 83 LEU A C 1
ATOM 670 O O . LEU A 1 83 ? 0.902 7.856 9.394 1.00 86.19 83 LEU A O 1
ATOM 674 N N . VAL A 1 84 ? -0.632 6.251 9.729 1.00 84.25 84 VAL A N 1
ATOM 675 C CA . VAL A 1 84 ? -0.866 6.011 8.297 1.00 84.25 84 VAL A CA 1
ATOM 676 C C . VAL A 1 84 ? -1.508 7.227 7.631 1.00 84.25 84 VAL A C 1
ATOM 678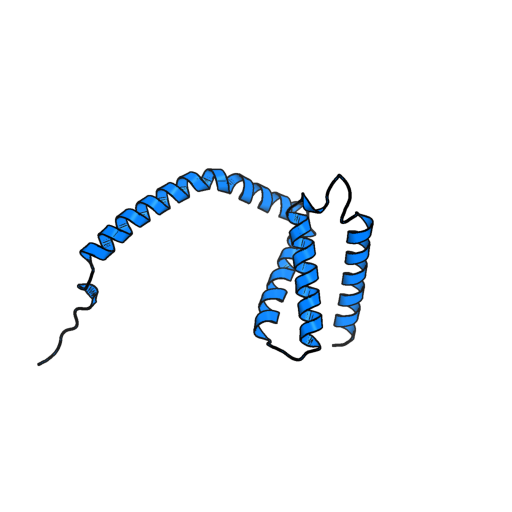 O O . VAL A 1 84 ? -1.095 7.592 6.538 1.00 84.25 84 VAL A O 1
ATOM 681 N N . MET A 1 85 ? -2.473 7.882 8.284 1.00 83.75 85 MET A N 1
ATOM 682 C CA . MET A 1 85 ? -3.074 9.116 7.768 1.00 83.75 85 MET A CA 1
ATOM 683 C C . MET A 1 85 ? -2.033 10.225 7.579 1.00 83.75 85 MET A C 1
ATOM 685 O O . MET A 1 85 ? -2.006 10.833 6.518 1.00 83.75 85 MET A O 1
ATOM 689 N N . LEU A 1 86 ? -1.132 10.434 8.543 1.00 87.12 86 LEU A N 1
ATOM 690 C CA . LEU A 1 86 ? -0.038 11.408 8.421 1.00 87.12 86 LEU A CA 1
ATOM 691 C C . LEU A 1 86 ? 0.914 11.061 7.266 1.00 87.12 86 LEU A C 1
ATOM 693 O O . LEU A 1 86 ? 1.376 11.933 6.535 1.00 87.12 86 LEU A O 1
ATOM 697 N N . LEU A 1 87 ? 1.190 9.772 7.064 1.00 88.19 87 LEU A N 1
ATOM 698 C CA . LEU A 1 87 ? 2.022 9.310 5.955 1.00 88.19 87 LEU A CA 1
ATOM 699 C C . LEU A 1 87 ? 1.336 9.585 4.606 1.00 88.19 87 LEU A C 1
ATOM 701 O O . LEU A 1 87 ? 1.954 10.120 3.691 1.00 88.19 87 LEU A O 1
ATOM 705 N N . LEU A 1 88 ? 0.038 9.291 4.497 1.00 86.38 88 LEU A N 1
ATOM 706 C CA . LEU A 1 88 ? -0.753 9.586 3.300 1.00 86.38 88 LEU A CA 1
ATOM 707 C C . LEU A 1 88 ? -0.927 11.092 3.052 1.00 86.38 88 LEU A C 1
ATOM 709 O O . LEU A 1 88 ? -0.999 11.497 1.898 1.00 86.38 88 LEU A O 1
ATOM 713 N N . ASP A 1 89 ? -0.961 11.914 4.099 1.00 88.00 89 ASP A N 1
ATOM 714 C CA . ASP A 1 89 ? -1.048 13.377 3.998 1.00 88.00 89 ASP A CA 1
ATOM 715 C C . ASP A 1 89 ? 0.256 14.005 3.477 1.00 88.00 89 ASP A C 1
ATOM 717 O O . ASP A 1 89 ? 0.239 14.980 2.729 1.00 88.00 89 ASP A O 1
ATOM 721 N N . THR A 1 90 ? 1.402 13.385 3.772 1.00 89.62 90 THR A N 1
ATOM 722 C CA . THR A 1 90 ? 2.709 13.828 3.250 1.00 89.62 90 THR A CA 1
ATOM 723 C C . THR A 1 90 ? 3.009 13.321 1.832 1.00 89.62 90 THR A C 1
ATOM 725 O O . THR A 1 90 ? 3.786 13.950 1.106 1.00 89.62 90 THR A O 1
ATOM 728 N N . LEU A 1 91 ? 2.364 12.233 1.385 1.00 89.81 91 LEU A N 1
ATOM 729 C CA . LEU A 1 91 ? 2.488 11.712 0.015 1.00 89.81 91 LEU A CA 1
ATOM 730 C C . LEU A 1 91 ? 2.228 12.735 -1.102 1.00 89.81 91 LEU A C 1
ATOM 732 O O . LEU A 1 91 ? 3.032 12.749 -2.031 1.00 89.81 91 LEU A O 1
ATOM 736 N N . PRO A 1 92 ? 1.172 13.576 -1.094 1.00 87.06 92 PRO A N 1
ATOM 737 C CA . PRO A 1 92 ? 0.957 14.559 -2.158 1.00 87.06 92 PRO A CA 1
ATOM 738 C C . PRO A 1 92 ? 2.115 15.555 -2.283 1.00 87.06 92 PRO A C 1
ATOM 740 O O . PRO A 1 92 ? 2.475 15.937 -3.395 1.00 87.06 92 PRO A O 1
ATOM 743 N N . MET A 1 93 ? 2.757 15.918 -1.169 1.00 86.88 93 MET A N 1
ATOM 744 C CA . MET A 1 93 ? 3.931 16.795 -1.177 1.00 86.88 93 MET A CA 1
ATOM 745 C C . MET A 1 93 ? 5.146 16.091 -1.802 1.00 86.88 93 MET A C 1
ATOM 747 O O . MET A 1 93 ? 5.867 16.681 -2.609 1.00 86.88 93 MET A O 1
ATOM 751 N N . LEU A 1 94 ? 5.326 14.800 -1.501 1.00 90.94 94 LEU A N 1
ATOM 752 C CA . LEU A 1 94 ? 6.343 13.951 -2.130 1.00 90.94 94 LEU A CA 1
ATOM 753 C C . LEU A 1 94 ? 6.035 13.654 -3.609 1.00 90.94 94 LEU A C 1
ATOM 755 O O . LEU A 1 94 ? 6.950 13.435 -4.404 1.00 90.94 94 LEU A O 1
ATOM 759 N N . GLY A 1 95 ? 4.755 13.664 -3.985 1.00 92.44 95 GLY A N 1
ATOM 760 C CA . GLY A 1 95 ? 4.256 13.342 -5.319 1.00 92.44 95 GLY A CA 1
ATOM 761 C C . GLY A 1 95 ? 4.850 14.230 -6.408 1.00 92.44 95 GLY A C 1
ATOM 762 O O . GLY A 1 95 ? 5.233 13.719 -7.457 1.00 92.44 95 GLY A O 1
ATOM 763 N N . ASN A 1 96 ? 5.033 15.527 -6.140 1.00 91.75 96 ASN A N 1
ATOM 764 C CA . ASN A 1 96 ? 5.694 16.435 -7.083 1.00 91.75 96 ASN A CA 1
ATOM 765 C C . ASN A 1 96 ? 7.154 16.037 -7.354 1.00 91.75 96 ASN A C 1
ATOM 767 O O . ASN A 1 96 ? 7.602 16.060 -8.500 1.00 91.75 96 ASN A O 1
ATOM 771 N N . VAL A 1 97 ? 7.891 15.638 -6.312 1.00 94.88 97 VAL A N 1
ATOM 772 C CA . VAL A 1 97 ? 9.289 15.195 -6.439 1.00 94.88 97 VAL A CA 1
ATOM 773 C C . VAL A 1 97 ? 9.360 13.859 -7.172 1.00 94.88 97 VAL A C 1
ATOM 775 O O . VAL A 1 97 ? 10.191 13.690 -8.064 1.00 94.88 97 VAL A O 1
ATOM 778 N N . LEU A 1 98 ? 8.463 12.924 -6.843 1.00 94.50 98 LEU A N 1
ATOM 779 C CA . LEU A 1 98 ? 8.366 11.637 -7.530 1.00 94.50 98 LEU A CA 1
ATOM 780 C C . LEU A 1 98 ? 8.012 11.800 -9.008 1.00 94.50 98 LEU A C 1
ATOM 782 O O . LEU A 1 98 ? 8.588 11.099 -9.831 1.00 94.50 98 LEU A O 1
ATOM 786 N N . LEU A 1 99 ? 7.125 12.731 -9.362 1.00 94.81 99 LEU A N 1
ATOM 787 C CA . LEU A 1 99 ? 6.763 13.001 -10.753 1.00 94.81 99 LEU A CA 1
ATOM 788 C C . LEU A 1 99 ? 7.961 13.540 -11.542 1.00 94.81 99 LEU A C 1
ATOM 790 O O . LEU A 1 99 ? 8.237 13.053 -12.638 1.00 94.81 99 LEU A O 1
ATOM 794 N N . LEU A 1 100 ? 8.718 14.481 -10.968 1.00 95.38 100 LEU A N 1
ATOM 795 C CA . LEU A 1 100 ? 9.957 14.976 -11.574 1.00 95.38 100 LEU A CA 1
ATOM 796 C C . LEU A 1 100 ? 10.979 13.840 -11.732 1.00 95.38 100 LEU A C 1
ATOM 798 O O . LEU A 1 100 ? 11.547 13.662 -12.807 1.00 95.38 100 LEU A O 1
ATOM 802 N N . CYS A 1 101 ? 11.174 13.028 -10.692 1.00 96.00 101 CYS A N 1
ATOM 803 C CA . CYS A 1 101 ? 12.071 11.872 -10.721 1.00 96.00 101 CYS A CA 1
ATOM 804 C C . CYS A 1 101 ? 11.662 10.854 -11.799 1.00 96.00 101 CYS A C 1
ATOM 806 O O . CYS A 1 101 ? 12.502 10.397 -12.574 1.00 96.00 101 CYS A O 1
ATOM 808 N N . PHE A 1 102 ? 10.367 10.558 -11.912 1.00 96.44 102 PHE A N 1
ATOM 809 C CA . PHE A 1 102 ? 9.823 9.663 -12.928 1.00 96.44 102 PHE A CA 1
ATOM 810 C C . PHE A 1 102 ? 10.036 10.217 -14.340 1.00 96.44 102 PHE A C 1
ATOM 812 O O . PHE A 1 102 ? 10.426 9.473 -15.237 1.00 96.44 102 PHE A O 1
ATOM 819 N N . PHE A 1 103 ? 9.859 11.526 -14.537 1.00 97.06 103 PHE A N 1
ATOM 820 C CA . PHE A 1 103 ? 10.143 12.189 -15.809 1.00 97.06 103 PHE A CA 1
ATOM 821 C C . PHE A 1 103 ? 11.626 12.085 -16.194 1.00 97.06 103 PHE A C 1
ATOM 823 O O . PHE A 1 103 ? 11.954 11.752 -17.332 1.00 97.06 103 PHE A O 1
ATOM 830 N N . VAL A 1 104 ? 12.533 12.292 -15.236 1.00 97.06 104 VAL A N 1
ATOM 831 C CA . VAL A 1 104 ? 13.980 12.140 -15.451 1.00 97.06 104 VAL A CA 1
ATOM 832 C C . VAL A 1 104 ? 14.335 10.697 -15.819 1.00 97.06 104 VAL A C 1
ATOM 834 O O . VAL A 1 104 ? 15.036 10.472 -16.808 1.00 97.06 104 VAL A O 1
ATOM 837 N N . PHE A 1 105 ? 13.814 9.708 -15.087 1.00 96.19 105 PHE A N 1
ATOM 838 C CA . PHE A 1 105 ? 14.016 8.297 -15.426 1.00 96.19 105 PHE A CA 1
ATOM 839 C C . PHE A 1 105 ? 13.428 7.923 -16.784 1.00 96.19 105 PHE A C 1
ATOM 841 O O . PHE A 1 105 ? 14.013 7.102 -17.484 1.00 96.19 105 PHE A O 1
ATOM 848 N N . PHE A 1 106 ? 12.321 8.539 -17.192 1.00 96.75 106 PHE A N 1
ATOM 849 C CA . PHE A 1 106 ? 11.734 8.314 -18.505 1.00 96.75 106 PHE A CA 1
ATOM 850 C C . PHE A 1 106 ? 12.648 8.812 -19.636 1.00 96.75 106 PHE A C 1
ATOM 852 O O . PHE A 1 106 ? 12.918 8.064 -20.575 1.00 96.75 106 PHE A O 1
ATOM 859 N N . ILE A 1 107 ? 13.198 10.026 -19.518 1.00 96.69 107 ILE A N 1
ATOM 860 C CA . ILE A 1 107 ? 14.154 10.588 -20.490 1.00 96.69 107 ILE A CA 1
ATOM 861 C C . ILE A 1 107 ? 15.401 9.696 -20.595 1.00 96.69 107 ILE A C 1
ATOM 863 O O . ILE A 1 107 ? 15.762 9.260 -21.690 1.00 96.69 107 ILE A O 1
ATOM 867 N N . PHE A 1 108 ? 16.039 9.376 -19.464 1.00 95.62 108 PHE A N 1
ATOM 868 C CA . PHE A 1 108 ? 17.221 8.508 -19.454 1.00 95.62 108 PHE A CA 1
ATOM 869 C C . PHE A 1 108 ? 16.911 7.081 -19.912 1.00 95.62 108 PHE A C 1
ATOM 871 O O . PHE A 1 108 ? 17.754 6.456 -20.549 1.00 95.62 108 PHE A O 1
ATOM 878 N N . GLY A 1 109 ? 15.708 6.578 -19.639 1.00 96.00 109 GLY A N 1
ATOM 879 C CA . GLY A 1 109 ? 15.237 5.282 -20.114 1.00 96.00 109 GLY A CA 1
ATOM 880 C C . GLY A 1 109 ? 15.152 5.226 -21.637 1.00 96.00 109 GLY A C 1
ATOM 881 O O . GLY A 1 109 ? 15.687 4.296 -22.237 1.00 96.00 109 GLY A O 1
ATOM 882 N N . ILE A 1 110 ? 14.562 6.242 -22.278 1.00 95.38 110 ILE A N 1
ATOM 883 C CA . ILE A 1 110 ? 14.516 6.327 -23.747 1.00 95.38 110 ILE A CA 1
ATOM 884 C C . ILE A 1 110 ? 15.932 6.418 -24.316 1.00 95.38 110 ILE A C 1
ATOM 886 O O . ILE A 1 110 ? 16.280 5.649 -25.209 1.00 95.38 110 ILE A O 1
ATOM 890 N N . ILE A 1 111 ? 16.771 7.306 -23.777 1.00 95.81 111 ILE A N 1
ATOM 891 C CA . ILE A 1 111 ? 18.159 7.464 -24.236 1.00 95.81 111 ILE A CA 1
ATOM 892 C C . ILE A 1 111 ? 18.933 6.145 -24.094 1.00 95.81 111 ILE A C 1
ATOM 894 O O . ILE A 1 111 ? 19.620 5.728 -25.025 1.00 95.81 111 ILE A O 1
ATOM 898 N N . GLY A 1 112 ? 18.788 5.458 -22.959 1.00 93.31 112 GLY A N 1
ATOM 899 C CA . GLY A 1 112 ? 19.453 4.187 -22.687 1.00 93.31 112 GLY A CA 1
ATOM 900 C C . GLY A 1 112 ? 19.013 3.072 -23.632 1.00 93.31 112 GLY A C 1
ATOM 901 O O . GLY A 1 112 ? 19.856 2.330 -24.131 1.00 93.31 112 GLY A O 1
ATOM 902 N N . VAL A 1 113 ? 17.715 2.979 -23.939 1.00 92.69 113 VAL A N 1
ATOM 903 C CA . VAL A 1 113 ? 17.212 2.006 -24.920 1.00 92.69 113 VAL A CA 1
ATOM 904 C C . VAL A 1 113 ? 17.768 2.306 -26.309 1.00 92.69 113 VAL A C 1
ATOM 906 O O . VAL A 1 113 ? 18.228 1.383 -26.968 1.00 92.69 113 VAL A O 1
ATOM 909 N N . GLN A 1 114 ? 17.806 3.570 -26.737 1.00 88.38 114 GLN A N 1
ATOM 910 C CA . GLN A 1 114 ? 18.320 3.923 -28.064 1.00 88.38 114 GLN A CA 1
ATOM 911 C C . GLN A 1 114 ? 19.834 3.703 -28.198 1.00 88.38 114 GLN A C 1
ATOM 913 O O . GLN A 1 114 ? 20.294 3.306 -29.265 1.00 88.38 114 GLN A O 1
ATOM 918 N N . LEU A 1 115 ? 20.606 3.918 -27.128 1.00 87.69 115 LEU A N 1
ATOM 919 C CA . LEU A 1 115 ? 22.055 3.694 -27.128 1.00 87.69 115 LEU A CA 1
ATOM 920 C C . LEU A 1 115 ? 22.432 2.213 -27.035 1.00 87.69 115 LEU A C 1
ATOM 922 O O . LEU A 1 115 ? 23.344 1.782 -27.731 1.00 87.69 115 LEU A O 1
ATOM 926 N N . TRP A 1 116 ? 21.753 1.430 -26.190 1.00 83.81 116 TRP A N 1
ATOM 927 C CA . TRP A 1 116 ? 22.095 0.022 -25.933 1.00 83.81 116 TRP A CA 1
ATOM 928 C C . TRP A 1 116 ? 21.194 -0.994 -26.643 1.00 83.81 116 TRP A C 1
ATOM 930 O O . TRP A 1 116 ? 21.340 -2.202 -26.419 1.00 83.81 116 TRP A O 1
ATOM 940 N N . ALA A 1 117 ? 20.300 -0.549 -27.531 1.00 82.38 117 ALA A N 1
ATOM 941 C CA . ALA A 1 117 ? 19.513 -1.435 -28.381 1.00 82.38 117 ALA A CA 1
ATOM 942 C C . ALA A 1 117 ? 20.437 -2.361 -29.188 1.00 82.38 117 ALA A C 1
ATOM 944 O O . ALA A 1 117 ? 21.204 -1.933 -30.045 1.00 82.38 117 ALA A O 1
ATOM 945 N N . GLY A 1 118 ? 20.376 -3.664 -28.903 1.00 78.12 118 GLY A N 1
ATOM 946 C CA . GLY A 1 118 ? 21.107 -4.696 -29.645 1.00 78.12 118 GLY A CA 1
ATOM 947 C C . GLY A 1 118 ? 22.575 -4.897 -29.250 1.00 78.12 118 GLY A C 1
ATOM 948 O O . GLY A 1 118 ? 23.066 -6.015 -29.398 1.00 78.12 118 GLY A O 1
ATOM 949 N N . LEU A 1 119 ? 23.254 -3.901 -28.664 1.00 77.12 119 LEU A N 1
ATOM 950 C CA . LEU A 1 119 ? 24.657 -4.030 -28.226 1.00 77.12 119 LEU A CA 1
ATOM 951 C C . LEU A 1 119 ? 24.847 -5.114 -27.153 1.00 77.12 119 LEU A C 1
ATOM 953 O O . LEU A 1 119 ? 25.818 -5.863 -27.186 1.00 77.12 119 LEU A O 1
ATOM 957 N N . LEU A 1 120 ? 23.883 -5.267 -26.242 1.00 77.06 120 LEU A N 1
ATOM 958 C CA . LEU A 1 120 ? 23.956 -6.257 -25.158 1.00 77.06 120 LEU A CA 1
ATOM 959 C C . LEU A 1 120 ? 23.693 -7.706 -25.614 1.00 77.06 120 LEU A C 1
ATOM 961 O O . LEU A 1 120 ? 23.853 -8.633 -24.822 1.00 77.06 120 LEU A O 1
ATOM 965 N N . ARG A 1 121 ? 23.283 -7.929 -26.873 1.00 78.19 121 ARG A N 1
ATOM 966 C CA . ARG A 1 121 ? 23.028 -9.276 -27.420 1.00 78.19 121 ARG A CA 1
ATOM 967 C C . ARG A 1 121 ? 24.215 -9.842 -28.205 1.00 78.19 121 ARG A C 1
ATOM 969 O O . ARG A 1 121 ? 24.092 -10.924 -28.778 1.00 78.19 121 ARG A O 1
ATOM 976 N N . GLN A 1 122 ? 25.353 -9.147 -28.239 1.00 74.19 122 GLN A N 1
ATOM 977 C CA . GLN A 1 122 ? 26.544 -9.665 -28.905 1.00 74.19 122 GLN A CA 1
ATOM 978 C C . GLN A 1 122 ? 27.057 -10.913 -28.172 1.00 74.19 122 GLN A C 1
ATOM 980 O O . GLN A 1 122 ? 27.499 -10.865 -27.026 1.00 74.19 122 GLN A O 1
ATOM 985 N N . ARG A 1 123 ? 26.948 -12.062 -28.842 1.00 81.12 123 ARG A N 1
ATOM 986 C CA . ARG A 1 123 ? 27.546 -13.338 -28.444 1.00 81.12 123 ARG A CA 1
ATOM 987 C C . ARG A 1 123 ? 28.647 -13.659 -29.444 1.00 81.12 123 ARG A C 1
ATOM 989 O O . ARG A 1 123 ? 28.414 -13.554 -30.645 1.00 81.12 123 ARG A O 1
ATOM 996 N N . CYS A 1 124 ? 29.817 -14.069 -28.958 1.00 78.38 124 CYS A N 1
ATOM 997 C CA . CYS A 1 124 ? 30.850 -14.622 -29.827 1.00 78.38 124 CYS A CA 1
ATOM 998 C C . CYS A 1 124 ? 30.329 -15.930 -30.432 1.00 78.38 124 CYS A C 1
ATOM 1000 O O . CYS A 1 124 ? 30.068 -16.892 -29.710 1.00 78.38 124 CYS A O 1
ATOM 1002 N N . TYR A 1 125 ? 30.147 -15.932 -31.747 1.00 78.25 125 TYR A N 1
ATOM 1003 C CA . TYR A 1 125 ? 29.871 -17.121 -32.539 1.00 78.25 125 TYR A CA 1
ATOM 1004 C C . TYR A 1 125 ? 31.218 -17.671 -33.018 1.00 78.25 125 TYR A C 1
ATOM 1006 O O . TYR A 1 125 ? 31.981 -16.945 -33.656 1.00 78.25 125 TYR A O 1
ATOM 1014 N N . ILE A 1 126 ? 31.543 -18.911 -32.646 1.00 69.62 126 ILE A N 1
ATOM 1015 C CA . ILE A 1 126 ? 32.706 -19.622 -33.191 1.00 69.62 126 ILE A CA 1
ATOM 1016 C C . ILE A 1 126 ? 32.279 -20.186 -34.559 1.00 69.62 126 ILE A C 1
ATOM 1018 O O . ILE A 1 126 ? 31.217 -20.810 -34.602 1.00 69.62 126 ILE A O 1
ATOM 1022 N N . PRO A 1 127 ? 33.029 -19.922 -35.647 1.00 68.56 127 PRO A N 1
ATOM 1023 C CA . PRO A 1 127 ? 32.697 -20.411 -36.985 1.00 68.56 127 PRO A CA 1
ATOM 1024 C C . PRO A 1 127 ? 32.745 -21.937 -37.099 1.00 68.56 127 PRO A C 1
ATOM 1026 O O . PRO A 1 127 ? 33.570 -22.564 -36.393 1.00 68.56 127 PRO A O 1
#

pLDDT: mean 71.94, std 15.07, range [42.5, 97.06]

InterPro domains:
  IPR005821 Ion transport domain [PF00520] (4-121)
  IPR027359 Voltage-dependent channel domain superfamily [G3DSA:1.20.120.350] (1-78)
  IPR043203 Voltage-gated cation channel calcium and sodium [PTHR10037] (6-126)

Secondary structure (DSSP, 8-state):
-HHHHHHHHHHHHHHHHHHHHT-SSSSS-GGGSHHHHHHHHHHHHHHHHHHHHHTT--HHHHHHHHHHHHHHHHHH-HHHHHHHHHHHHHHHHHHHHHHHHHHHHHHHHHHHHHHHTTGGG------

Radius of gyration: 24.34 Å; chains: 1; bounding box: 61×44×54 Å

Sequence (127 aa):
QNCDDVIYIYFTVEMFIKMIAMGVFGKGCYLSETWNRLDCFIVLAGALEYCLKVEKLNLSTLRTVRVLRPLRAINRIPSMRILVMLLLDTLPMLGNVLLLCFFVFFIFGIIGVQLWAGLLRQRCYIP

Foldseek 3Di:
DVVVVVVLVVVLVVVVVVVPVVPCDDPVHPVVDPLSVLLVVLSVLVVVLVVVVVVVDDPPSNVVSVVCPVVVVCSVDVVSVVVVVVVVVCVVV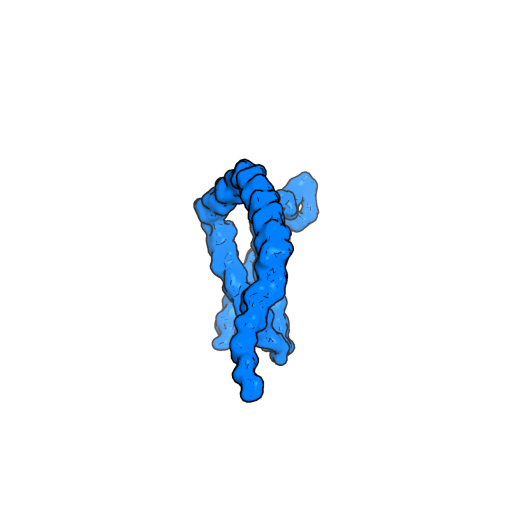CVVVVVVVVVVCVVVVVVVCVVCVPVVVDDDDDD